Protein AF-A0A2T1D9W3-F1 (afdb_monomer_lite)

Sequence (119 aa):
MELSVLTLQAVNIALYTIDKVSGGALEKAGADVLDFLSKRFQGKLQIEKSESKLLEAAILSEAERDRKFQEDLERLVTHYQHIQSTSHVSQSTESGVNLNVDKNSGTVVGQQIEQKFFR

Structure (mmCIF, N/CA/C/O backbone):
data_AF-A0A2T1D9W3-F1
#
_entry.id   AF-A0A2T1D9W3-F1
#
loop_
_atom_site.group_PDB
_atom_site.id
_atom_site.type_symbol
_atom_site.label_atom_id
_atom_site.label_alt_id
_atom_site.label_comp_id
_atom_site.label_asym_id
_atom_site.label_entity_id
_atom_site.label_seq_id
_atom_site.pdbx_PDB_ins_code
_atom_site.Cartn_x
_atom_site.Cartn_y
_atom_site.Cartn_z
_atom_site.occupancy
_atom_site.B_iso_or_equiv
_atom_site.auth_seq_id
_atom_site.auth_comp_id
_atom_site.auth_asym_id
_atom_site.auth_atom_id
_atom_site.pdbx_PDB_model_num
ATOM 1 N N . MET A 1 1 ? 1.589 14.816 1.186 1.00 81.81 1 MET A N 1
ATOM 2 C CA . MET A 1 1 ? 0.485 14.553 0.238 1.00 81.81 1 MET A CA 1
ATOM 3 C C . MET A 1 1 ? -0.825 14.585 1.017 1.00 81.81 1 MET A C 1
ATOM 5 O O . MET A 1 1 ? -0.820 14.193 2.176 1.00 81.81 1 MET A O 1
ATOM 9 N N . GLU A 1 2 ? -1.922 15.085 0.441 1.00 93.56 2 GLU A N 1
ATOM 10 C CA . GLU A 1 2 ? -3.241 15.026 1.102 1.00 93.56 2 GLU A CA 1
ATOM 11 C C . GLU A 1 2 ? -3.661 13.564 1.322 1.00 93.56 2 GLU A C 1
ATOM 13 O O . GLU A 1 2 ? -3.460 12.731 0.437 1.00 93.56 2 GLU A O 1
ATOM 18 N N . LEU A 1 3 ? -4.253 13.245 2.479 1.00 90.12 3 LEU A N 1
ATOM 19 C CA . LEU A 1 3 ? -4.515 11.858 2.893 1.00 90.12 3 LEU A CA 1
ATOM 20 C C . LEU A 1 3 ? -5.450 11.117 1.922 1.00 90.12 3 LEU A C 1
ATOM 22 O O . LEU A 1 3 ? -5.172 9.988 1.533 1.00 90.12 3 LEU A O 1
ATOM 26 N N . SER A 1 4 ? -6.517 11.782 1.480 1.00 91.50 4 SER A N 1
ATOM 27 C CA . SER A 1 4 ? -7.474 11.259 0.496 1.00 91.50 4 SER A CA 1
ATOM 28 C C . SER A 1 4 ? -6.844 11.035 -0.881 1.00 91.50 4 SER A C 1
ATOM 30 O O . SER A 1 4 ? -7.162 10.080 -1.586 1.00 91.50 4 SER A O 1
ATOM 32 N N . VAL A 1 5 ? -5.906 11.900 -1.269 1.00 94.06 5 VAL A N 1
ATOM 33 C CA . VAL A 1 5 ? -5.156 11.752 -2.521 1.00 94.06 5 VAL A CA 1
ATOM 34 C C . VAL A 1 5 ? -4.202 10.565 -2.422 1.00 94.06 5 VAL A C 1
ATOM 36 O O . VAL A 1 5 ? -4.130 9.762 -3.351 1.00 94.06 5 VAL A O 1
ATOM 39 N N . LEU A 1 6 ? -3.517 10.421 -1.286 1.00 94.38 6 LEU A N 1
ATOM 40 C CA . LEU A 1 6 ? -2.622 9.301 -1.015 1.00 94.38 6 LEU A CA 1
ATOM 41 C C . LEU A 1 6 ? -3.364 7.960 -1.070 1.00 94.38 6 LEU A C 1
ATOM 43 O O . LEU A 1 6 ? -2.896 7.024 -1.720 1.00 94.38 6 LEU A O 1
ATOM 47 N N . THR A 1 7 ? -4.531 7.869 -0.430 1.00 93.75 7 THR A N 1
ATOM 48 C CA . THR A 1 7 ? -5.324 6.632 -0.379 1.00 93.75 7 THR A CA 1
ATOM 49 C C . THR 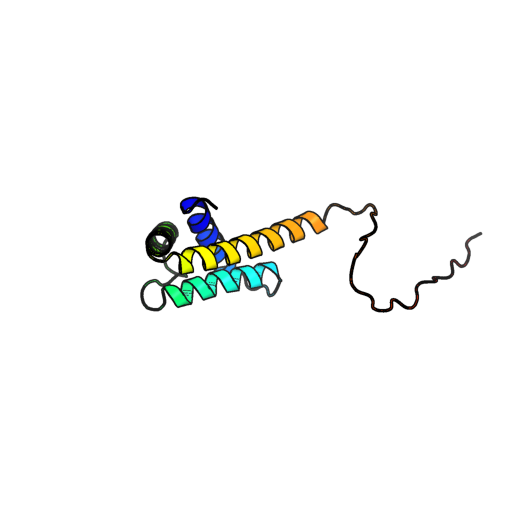A 1 7 ? -5.847 6.248 -1.755 1.00 93.75 7 THR A C 1
ATOM 51 O O . THR A 1 7 ? -5.696 5.098 -2.164 1.00 93.75 7 THR A O 1
ATOM 54 N N . LEU A 1 8 ? -6.382 7.213 -2.508 1.00 94.50 8 LEU A N 1
ATOM 55 C CA . LEU A 1 8 ? -6.857 6.983 -3.871 1.00 94.50 8 LEU A CA 1
ATOM 56 C C . LEU A 1 8 ? -5.725 6.498 -4.790 1.00 94.50 8 LEU A C 1
ATOM 58 O O . LEU A 1 8 ? -5.902 5.561 -5.571 1.00 94.50 8 LEU A O 1
ATOM 62 N N . GLN A 1 9 ? -4.543 7.107 -4.688 1.00 95.06 9 GLN A N 1
ATOM 63 C CA . GLN A 1 9 ? -3.383 6.703 -5.482 1.00 95.06 9 GLN A CA 1
ATOM 64 C C . GLN A 1 9 ? -2.887 5.307 -5.108 1.00 95.06 9 GLN A C 1
ATOM 66 O O . GLN A 1 9 ? -2.634 4.503 -6.002 1.00 95.06 9 GLN A O 1
ATOM 71 N N . ALA A 1 10 ? -2.807 4.993 -3.814 1.00 94.31 10 ALA A N 1
ATOM 72 C CA . ALA A 1 10 ? -2.425 3.666 -3.344 1.00 94.31 10 ALA A CA 1
ATOM 73 C C . ALA A 1 10 ? -3.363 2.572 -3.883 1.00 94.31 10 ALA A C 1
ATOM 75 O O . ALA A 1 10 ? -2.885 1.545 -4.367 1.00 94.31 10 ALA A O 1
ATOM 76 N N . VAL A 1 11 ? -4.682 2.811 -3.871 1.00 94.25 11 VAL A N 1
ATOM 77 C CA . VAL A 1 11 ? -5.674 1.886 -4.449 1.00 94.25 11 VAL A CA 1
ATOM 78 C C . VAL A 1 11 ? -5.452 1.707 -5.947 1.00 94.25 11 VAL A C 1
ATOM 80 O O . VAL A 1 11 ? -5.375 0.575 -6.419 1.00 94.25 11 VAL A O 1
ATOM 83 N N . ASN A 1 12 ? -5.302 2.801 -6.696 1.00 93.31 12 ASN A N 1
ATOM 84 C CA . ASN A 1 12 ? -5.096 2.731 -8.143 1.00 93.31 12 ASN A CA 1
ATOM 85 C C . ASN A 1 12 ? -3.817 1.968 -8.510 1.00 93.31 12 ASN A C 1
ATOM 87 O O . ASN A 1 12 ? -3.834 1.166 -9.442 1.00 93.31 12 ASN A O 1
ATOM 91 N N . ILE A 1 13 ? -2.727 2.177 -7.766 1.00 93.38 13 ILE A N 1
ATOM 92 C CA . ILE A 1 13 ? -1.460 1.464 -7.969 1.00 93.38 13 ILE A CA 1
ATOM 93 C C . ILE A 1 13 ? -1.622 -0.027 -7.659 1.00 93.38 13 ILE A C 1
ATOM 95 O O . ILE A 1 13 ? -1.189 -0.867 -8.450 1.00 93.38 13 ILE A O 1
ATOM 99 N N . ALA A 1 14 ? -2.260 -0.365 -6.535 1.00 91.75 14 ALA A N 1
ATOM 100 C CA . ALA A 1 14 ? -2.478 -1.751 -6.135 1.00 91.75 14 ALA A CA 1
ATOM 101 C C . ALA A 1 14 ? -3.325 -2.511 -7.168 1.00 91.75 14 ALA A C 1
ATOM 103 O O . ALA A 1 14 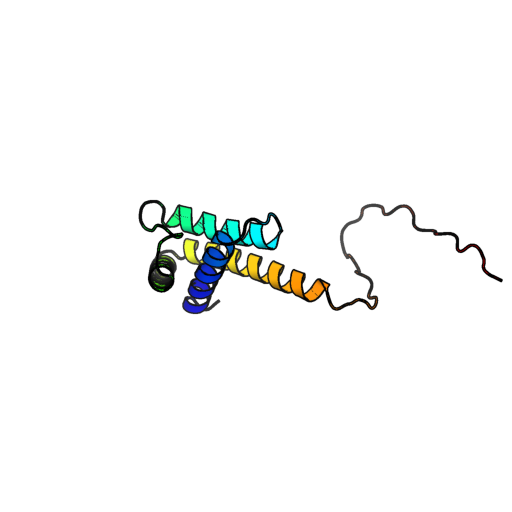? -2.925 -3.587 -7.606 1.00 91.75 14 ALA A O 1
ATOM 104 N N . LEU A 1 15 ? -4.438 -1.921 -7.618 1.00 89.81 15 LEU A N 1
ATOM 105 C CA . LEU A 1 15 ? -5.307 -2.514 -8.639 1.00 89.81 15 LEU A CA 1
ATOM 106 C C . LEU A 1 15 ? -4.597 -2.637 -9.992 1.00 89.81 15 LEU A C 1
ATOM 108 O O . LEU A 1 15 ? -4.605 -3.709 -10.583 1.00 89.81 15 LEU A O 1
ATOM 112 N N . TYR A 1 16 ? -3.894 -1.588 -10.436 1.00 88.62 16 TYR A N 1
ATOM 113 C CA . TYR A 1 16 ? -3.075 -1.646 -11.652 1.00 88.62 16 TYR A CA 1
ATOM 114 C C . TYR A 1 16 ? -2.070 -2.803 -11.617 1.00 88.62 16 TYR A C 1
ATOM 116 O O . TYR A 1 16 ? -1.844 -3.462 -12.628 1.00 88.62 16 TYR A O 1
ATOM 124 N N . THR A 1 17 ? -1.454 -3.038 -10.460 1.00 89.25 17 THR A N 1
ATOM 125 C CA . THR A 1 17 ? -0.424 -4.067 -10.297 1.00 89.25 17 THR A CA 1
ATOM 126 C C . THR A 1 17 ? -1.011 -5.474 -10.350 1.00 89.25 17 THR A C 1
ATOM 128 O O . THR A 1 17 ? -0.391 -6.350 -10.945 1.00 89.25 17 THR A O 1
ATOM 131 N N . ILE A 1 18 ? -2.206 -5.691 -9.789 1.00 86.12 18 ILE A N 1
ATOM 132 C CA . ILE A 1 18 ? -2.901 -6.990 -9.837 1.00 86.12 18 ILE A CA 1
ATOM 133 C C . ILE A 1 18 ? -3.132 -7.436 -11.290 1.00 86.12 18 ILE A C 1
ATOM 135 O O . ILE A 1 18 ? -2.934 -8.603 -11.621 1.00 86.12 18 ILE A O 1
ATOM 139 N N . ASP A 1 19 ? -3.483 -6.501 -12.176 1.00 79.50 19 ASP A N 1
ATOM 140 C CA . ASP A 1 19 ? -3.734 -6.772 -13.597 1.00 79.50 19 ASP A CA 1
ATOM 141 C C . ASP A 1 19 ? -2.454 -6.905 -14.455 1.00 79.50 19 ASP A C 1
ATOM 143 O O . ASP A 1 19 ? -2.529 -7.178 -15.660 1.00 79.50 19 ASP A O 1
ATOM 147 N N . LYS A 1 20 ? -1.255 -6.704 -13.886 1.00 78.44 20 LYS A N 1
ATOM 148 C CA . LYS A 1 20 ? 0.011 -6.664 -14.638 1.00 78.44 20 LYS A CA 1
ATOM 149 C C . LYS A 1 20 ? 0.910 -7.859 -14.331 1.00 78.44 20 LYS A C 1
ATOM 151 O O . LYS A 1 20 ? 1.245 -8.148 -13.194 1.00 78.44 20 LYS A O 1
ATOM 156 N N . VAL A 1 21 ? 1.393 -8.503 -15.396 1.00 61.84 21 VAL A N 1
ATOM 157 C CA . VAL A 1 21 ? 2.276 -9.692 -15.345 1.00 61.84 21 VAL A CA 1
ATOM 158 C C . VAL A 1 21 ? 3.747 -9.338 -15.656 1.00 61.84 21 VAL A C 1
ATOM 160 O O . VAL A 1 21 ? 4.578 -10.204 -15.908 1.00 61.84 21 VAL A O 1
ATOM 163 N N . SER A 1 22 ? 4.085 -8.048 -15.700 1.00 63.59 22 SER A N 1
ATOM 164 C CA . SER A 1 22 ? 5.385 -7.541 -16.167 1.00 63.59 22 SER A CA 1
ATOM 165 C C . SER A 1 22 ? 6.364 -7.308 -15.009 1.00 63.59 22 SER A C 1
ATOM 167 O O . SER A 1 22 ? 5.965 -6.885 -13.931 1.00 63.59 22 SER A O 1
ATOM 169 N N . GLY A 1 23 ? 7.655 -7.577 -15.234 1.00 71.38 23 GLY A N 1
ATOM 170 C CA . GLY A 1 23 ? 8.741 -7.426 -14.251 1.00 71.38 23 GLY A CA 1
ATOM 171 C C . GLY A 1 23 ? 9.525 -6.111 -14.351 1.00 71.38 23 GLY A C 1
ATOM 172 O O . GLY A 1 23 ? 10.687 -6.067 -13.943 1.00 71.38 23 GLY A O 1
ATOM 173 N N . GLY A 1 24 ? 8.946 -5.069 -14.952 1.00 85.00 24 GLY A N 1
ATOM 174 C CA . GLY A 1 24 ? 9.583 -3.759 -15.082 1.00 85.00 24 GLY A CA 1
ATOM 175 C C . GLY A 1 24 ? 9.711 -3.009 -13.750 1.00 85.00 24 GLY A C 1
ATOM 176 O O . GLY A 1 24 ? 9.148 -3.388 -12.722 1.00 85.00 24 GLY A O 1
ATOM 177 N N . ALA A 1 25 ? 10.488 -1.922 -13.751 1.00 86.62 25 ALA A N 1
ATOM 178 C CA . ALA A 1 25 ? 10.733 -1.128 -12.543 1.00 86.62 25 ALA A CA 1
ATOM 179 C C . ALA A 1 25 ? 9.445 -0.504 -11.974 1.00 86.62 25 ALA A C 1
ATOM 181 O O . ALA A 1 25 ? 9.292 -0.419 -10.756 1.00 86.62 25 ALA A O 1
ATOM 182 N N . LEU A 1 26 ? 8.514 -0.103 -12.847 1.00 87.88 26 LEU A N 1
ATOM 183 C CA . LEU A 1 26 ? 7.226 0.460 -12.448 1.00 87.88 26 LEU A CA 1
ATOM 184 C C . LEU A 1 26 ? 6.332 -0.605 -11.805 1.00 87.88 26 LEU A C 1
ATOM 186 O O . LEU A 1 26 ? 5.726 -0.361 -10.765 1.00 87.88 26 LEU A O 1
ATOM 190 N N . GLU A 1 27 ? 6.277 -1.796 -12.396 1.00 90.31 27 GLU A N 1
ATOM 191 C CA . GLU A 1 27 ? 5.512 -2.921 -11.868 1.00 90.31 27 GLU A CA 1
ATOM 192 C C . GLU A 1 27 ? 6.080 -3.416 -10.543 1.00 90.31 27 GLU A C 1
ATOM 194 O O . GLU A 1 27 ? 5.315 -3.716 -9.634 1.00 90.31 27 GLU A O 1
ATOM 199 N N . LYS A 1 28 ? 7.407 -3.415 -10.384 1.00 90.75 28 LYS A N 1
ATOM 200 C CA . LYS A 1 28 ? 8.041 -3.730 -9.102 1.00 90.75 28 LYS A CA 1
ATOM 201 C C . LYS A 1 28 ? 7.657 -2.723 -8.015 1.00 90.75 28 LYS A C 1
ATOM 203 O O . LYS A 1 28 ? 7.262 -3.134 -6.931 1.00 90.75 28 LYS A O 1
ATOM 208 N N . ALA A 1 29 ? 7.711 -1.425 -8.312 1.00 92.12 29 ALA A N 1
ATOM 209 C CA . ALA A 1 29 ? 7.276 -0.402 -7.361 1.00 92.12 29 ALA A CA 1
ATOM 210 C C . ALA A 1 29 ? 5.776 -0.523 -7.031 1.00 92.12 29 ALA A C 1
ATOM 212 O O . ALA A 1 29 ? 5.364 -0.280 -5.898 1.00 92.12 29 ALA A O 1
ATOM 213 N N . GLY A 1 30 ? 4.958 -0.930 -8.005 1.00 92.88 30 GLY A N 1
ATOM 214 C CA . GLY A 1 30 ? 3.545 -1.229 -7.785 1.00 92.88 30 GLY A CA 1
ATOM 215 C C . GLY A 1 30 ? 3.338 -2.457 -6.895 1.00 92.88 30 GLY A C 1
ATOM 216 O O . GLY A 1 30 ? 2.512 -2.429 -5.982 1.00 92.88 30 GLY A O 1
ATOM 217 N N . ALA A 1 31 ? 4.144 -3.503 -7.094 1.00 93.19 31 ALA A N 1
ATOM 218 C CA . ALA A 1 31 ? 4.148 -4.709 -6.272 1.00 93.19 31 ALA A CA 1
ATOM 219 C C . ALA A 1 31 ? 4.562 -4.417 -4.829 1.00 93.19 31 ALA A C 1
ATOM 221 O O . ALA A 1 31 ? 3.965 -4.980 -3.918 1.00 93.19 31 ALA A O 1
ATOM 222 N N . ASP A 1 32 ? 5.501 -3.496 -4.608 1.00 94.75 32 ASP A N 1
ATOM 223 C CA . ASP A 1 32 ? 5.881 -3.064 -3.260 1.00 94.75 32 ASP A CA 1
ATOM 224 C C . ASP A 1 32 ? 4.702 -2.381 -2.533 1.00 94.75 32 ASP A C 1
ATOM 226 O O . ASP A 1 32 ? 4.460 -2.655 -1.355 1.00 94.75 32 ASP A O 1
ATOM 230 N N . VAL A 1 33 ? 3.916 -1.546 -3.231 1.00 95.19 33 VAL A N 1
ATOM 231 C CA . VAL A 1 33 ? 2.678 -0.953 -2.680 1.00 95.19 33 VAL A CA 1
ATOM 232 C C . VAL A 1 33 ? 1.641 -2.040 -2.377 1.00 95.19 33 VAL A C 1
ATOM 234 O O . VAL A 1 33 ? 1.067 -2.063 -1.286 1.00 95.19 33 VAL A O 1
ATOM 237 N N . LEU A 1 34 ? 1.409 -2.958 -3.319 1.00 94.25 34 LEU A N 1
ATOM 238 C CA . LEU A 1 34 ? 0.441 -4.045 -3.161 1.00 94.25 34 LEU A CA 1
ATOM 239 C C . LEU A 1 34 ? 0.809 -4.988 -2.006 1.00 94.25 34 LEU A C 1
ATOM 241 O O . LEU A 1 34 ? -0.061 -5.347 -1.211 1.00 94.25 34 LEU A O 1
ATOM 245 N N . ASP A 1 35 ? 2.078 -5.375 -1.887 1.00 94.25 35 ASP A N 1
ATOM 246 C CA . ASP A 1 35 ? 2.587 -6.239 -0.818 1.00 94.25 35 ASP A CA 1
ATOM 247 C C . ASP A 1 35 ? 2.481 -5.554 0.549 1.00 94.25 35 ASP A C 1
ATOM 249 O O . ASP A 1 35 ? 1.988 -6.158 1.506 1.00 94.25 35 ASP A O 1
ATOM 253 N N . PHE A 1 36 ? 2.852 -4.273 0.635 1.00 95.69 36 PHE A N 1
ATOM 254 C CA . PHE A 1 36 ? 2.718 -3.486 1.860 1.00 95.69 36 PHE A CA 1
ATOM 255 C C . PHE A 1 36 ? 1.268 -3.452 2.362 1.00 95.69 36 PHE A C 1
ATOM 257 O O . PHE A 1 36 ? 0.998 -3.747 3.532 1.00 95.69 36 PHE A O 1
ATOM 264 N N . LEU A 1 37 ? 0.319 -3.158 1.467 1.00 94.94 37 LEU A N 1
ATOM 265 C CA . LEU A 1 37 ? -1.103 -3.142 1.802 1.00 94.94 37 LEU A CA 1
ATOM 266 C C . LEU A 1 37 ? -1.615 -4.550 2.142 1.00 94.94 37 LEU A C 1
ATOM 268 O O . LEU A 1 37 ? -2.316 -4.727 3.140 1.00 94.94 37 LEU A O 1
ATOM 272 N N . SER A 1 38 ? -1.225 -5.568 1.373 1.00 93.12 38 SER A N 1
ATOM 273 C CA . SER A 1 38 ? -1.649 -6.957 1.599 1.00 93.12 38 SER A CA 1
ATOM 274 C C . SER A 1 38 ? -1.181 -7.484 2.953 1.00 93.12 38 SER A C 1
ATOM 276 O O . SER A 1 38 ? -1.946 -8.153 3.646 1.00 93.12 38 SER A O 1
ATOM 278 N N . LYS A 1 39 ? 0.039 -7.131 3.377 1.00 94.25 39 LYS A N 1
ATOM 279 C CA . LYS A 1 39 ? 0.565 -7.442 4.713 1.00 94.25 39 LYS A CA 1
ATOM 280 C C . LYS A 1 39 ? -0.174 -6.682 5.806 1.00 94.25 39 LYS A C 1
ATOM 282 O O . LYS A 1 39 ? -0.537 -7.280 6.819 1.00 94.25 39 LYS A O 1
ATOM 287 N N . ARG A 1 40 ? -0.437 -5.383 5.616 1.00 93.56 40 ARG A N 1
ATOM 288 C CA . ARG A 1 40 ? -1.154 -4.579 6.621 1.00 93.56 40 ARG A CA 1
ATOM 289 C C . ARG A 1 40 ? -2.568 -5.100 6.871 1.00 93.56 40 ARG A C 1
ATOM 291 O O . ARG A 1 40 ? -3.008 -5.166 8.022 1.00 93.56 40 ARG A O 1
ATOM 298 N N . PHE A 1 41 ? -3.2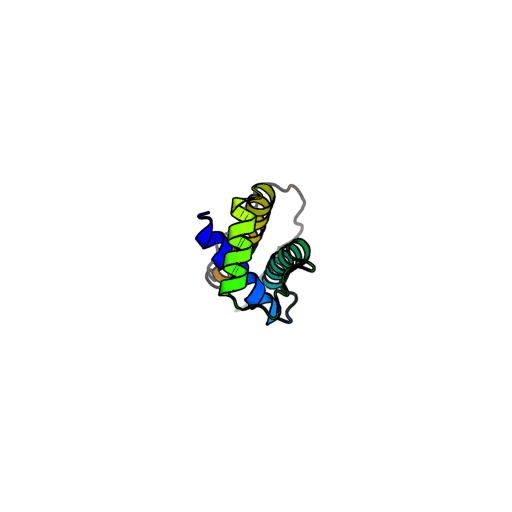63 -5.475 5.802 1.00 92.56 41 PHE A N 1
ATOM 299 C CA . PHE A 1 41 ? -4.649 -5.936 5.844 1.00 92.56 41 PHE A CA 1
ATOM 300 C C . PHE A 1 41 ? -4.793 -7.459 5.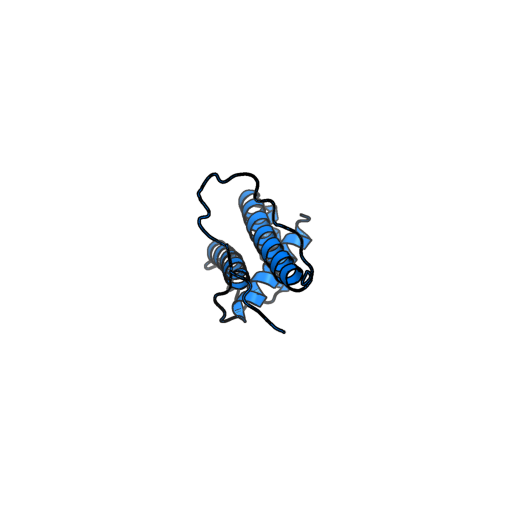792 1.00 92.56 41 PHE A C 1
ATOM 302 O O . PHE A 1 41 ? -5.903 -7.965 5.602 1.00 92.56 41 PHE A O 1
ATOM 309 N N . GLN A 1 42 ? -3.708 -8.205 6.013 1.00 90.56 42 GLN A N 1
ATOM 310 C CA . GLN A 1 42 ? -3.728 -9.662 5.999 1.00 90.56 42 GLN A CA 1
ATOM 311 C C . GLN A 1 42 ? -4.783 -10.197 6.978 1.00 90.56 42 GL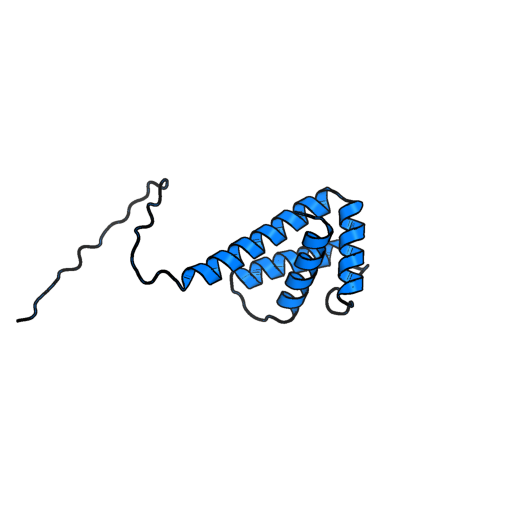N A C 1
ATOM 313 O O . GLN A 1 42 ? -4.806 -9.845 8.157 1.00 90.56 42 GLN A O 1
ATOM 318 N N . GLY A 1 43 ? -5.694 -11.032 6.471 1.00 85.00 43 GLY A N 1
ATOM 319 C CA . GLY A 1 43 ? -6.800 -11.595 7.254 1.00 85.00 43 GLY A CA 1
ATOM 320 C C . GLY A 1 43 ? -7.939 -10.618 7.581 1.00 85.00 43 GLY A C 1
ATOM 321 O O . GLY A 1 43 ? -8.930 -11.042 8.169 1.00 85.00 43 GLY A O 1
ATOM 322 N N . LYS A 1 44 ? -7.833 -9.342 7.188 1.00 84.25 44 LYS A N 1
ATOM 323 C CA . LYS A 1 44 ? -8.872 -8.312 7.369 1.00 84.25 44 LYS A CA 1
ATOM 324 C C . LYS A 1 44 ? -9.563 -7.945 6.058 1.00 84.25 44 LYS A C 1
ATOM 326 O O . LYS A 1 44 ? -10.774 -7.753 6.046 1.00 84.25 44 LYS A O 1
ATOM 331 N N . LEU A 1 45 ? -8.802 -7.844 4.966 1.00 85.62 45 LEU A N 1
ATOM 332 C CA . LEU A 1 45 ? -9.305 -7.420 3.661 1.00 85.62 45 LEU A CA 1
ATOM 333 C C . LEU A 1 45 ? -8.578 -8.170 2.538 1.00 85.62 45 LEU A C 1
ATOM 335 O O . LEU A 1 45 ? -7.352 -8.245 2.529 1.00 85.62 45 LEU A O 1
ATOM 339 N N . GLN A 1 46 ? -9.328 -8.723 1.583 1.00 84.12 46 GLN A N 1
ATOM 340 C CA . GLN A 1 46 ? -8.754 -9.326 0.374 1.00 84.12 46 GLN A CA 1
ATOM 341 C C . GLN A 1 46 ? -8.643 -8.252 -0.704 1.00 84.12 46 GLN A C 1
ATOM 343 O O . GLN A 1 46 ? -9.643 -7.930 -1.342 1.00 84.12 46 GLN A O 1
ATOM 348 N N . ILE A 1 47 ? -7.447 -7.698 -0.900 1.00 83.06 47 ILE A N 1
ATOM 349 C CA . ILE A 1 47 ? -7.234 -6.558 -1.807 1.00 83.06 47 ILE A CA 1
ATOM 350 C C . ILE A 1 47 ? -7.673 -6.869 -3.242 1.00 83.06 47 ILE A C 1
ATOM 352 O O . ILE A 1 47 ? -8.362 -6.066 -3.854 1.00 83.06 47 ILE A O 1
ATOM 356 N N . GLU A 1 48 ? -7.401 -8.075 -3.733 1.00 78.19 48 GLU A N 1
ATOM 357 C CA . GLU A 1 48 ? -7.738 -8.492 -5.103 1.00 78.19 48 GLU A CA 1
ATOM 358 C C . GLU A 1 48 ? -9.242 -8.641 -5.375 1.00 78.19 48 GLU A C 1
ATOM 360 O O . GLU A 1 48 ? -9.663 -8.674 -6.526 1.00 78.19 48 GLU A O 1
ATOM 365 N N . LYS A 1 49 ? -10.067 -8.767 -4.328 1.00 80.00 49 LYS A N 1
ATOM 366 C CA . LYS A 1 49 ? -11.517 -9.015 -4.453 1.00 80.00 49 LYS A CA 1
ATOM 367 C C . LYS A 1 49 ? -12.375 -7.911 -3.853 1.00 80.00 49 LYS A C 1
ATOM 369 O O . LYS A 1 49 ? -13.600 -8.008 -3.882 1.00 80.00 49 LYS A O 1
ATOM 374 N N . SER A 1 50 ? -11.747 -6.911 -3.248 1.00 83.06 50 SER A N 1
ATOM 375 C CA . SER A 1 50 ? -12.459 -5.831 -2.579 1.00 83.06 50 SER A CA 1
ATOM 376 C C . SER A 1 50 ? -12.823 -4.743 -3.576 1.00 83.06 50 SER A C 1
ATOM 378 O O . SER A 1 50 ? -12.042 -4.401 -4.460 1.00 83.06 50 SER A O 1
ATOM 380 N N . GLU A 1 51 ? -14.007 -4.159 -3.408 1.00 87.69 51 GLU A N 1
ATOM 381 C CA . GLU A 1 51 ? -14.394 -2.977 -4.170 1.00 87.69 51 GLU A CA 1
ATOM 382 C C . GLU A 1 51 ? -13.435 -1.820 -3.866 1.00 87.69 51 GLU A C 1
ATOM 384 O O . GLU A 1 51 ? -13.084 -1.576 -2.707 1.00 87.69 51 GLU A O 1
ATOM 389 N N . SER A 1 52 ? -13.049 -1.060 -4.894 1.00 87.94 52 SER A N 1
ATOM 390 C CA . SER A 1 52 ? -12.057 0.020 -4.783 1.00 87.94 52 SER A CA 1
ATOM 391 C C . SER A 1 52 ? -12.409 1.042 -3.695 1.00 87.94 52 SER A C 1
ATOM 393 O O . SER A 1 52 ? -11.531 1.504 -2.976 1.00 87.94 52 SER A O 1
ATOM 395 N N . LYS A 1 53 ? -13.704 1.336 -3.509 1.00 89.19 53 LYS A N 1
ATOM 396 C CA . LYS A 1 53 ? -14.192 2.257 -2.468 1.00 89.19 53 LYS A CA 1
ATOM 397 C C . LYS A 1 53 ? -14.016 1.713 -1.048 1.00 89.19 53 LYS A C 1
ATOM 399 O O . LYS A 1 53 ? -13.736 2.478 -0.131 1.00 89.19 53 LYS A O 1
ATOM 404 N N . LEU A 1 54 ? -14.185 0.403 -0.857 1.00 90.56 54 LEU A N 1
ATOM 405 C CA . LEU A 1 54 ? -13.973 -0.239 0.444 1.00 90.56 54 LEU A CA 1
ATOM 406 C C . LEU A 1 54 ? -12.484 -0.281 0.789 1.00 90.56 54 LEU A C 1
ATOM 408 O O . LEU A 1 54 ? -12.115 -0.035 1.935 1.00 90.56 54 LEU A O 1
ATOM 412 N N . LEU A 1 55 ? -11.636 -0.534 -0.210 1.00 91.50 55 LEU A N 1
ATOM 413 C CA . LEU A 1 55 ? -10.184 -0.437 -0.075 1.00 91.50 55 LEU A CA 1
ATOM 414 C C . LEU A 1 55 ? -9.742 0.973 0.305 1.00 91.50 55 LEU A C 1
ATOM 416 O O . LEU A 1 55 ? -8.996 1.134 1.266 1.00 91.50 55 LEU A O 1
ATOM 420 N N . GLU A 1 56 ? -10.235 1.986 -0.405 1.00 93.50 56 GLU A N 1
ATOM 421 C CA . GLU A 1 56 ? -9.908 3.383 -0.125 1.00 93.50 56 GLU A CA 1
ATOM 422 C C . GLU A 1 56 ? -10.288 3.763 1.309 1.00 93.50 56 GLU A C 1
ATOM 424 O O . GLU A 1 56 ? -9.452 4.286 2.043 1.00 93.50 56 GLU A O 1
ATOM 429 N N . ALA A 1 57 ? -11.503 3.419 1.747 1.00 93.25 57 ALA A N 1
ATOM 430 C CA . ALA A 1 57 ? -11.965 3.693 3.106 1.00 93.25 57 ALA A CA 1
ATOM 431 C C . ALA A 1 57 ? -11.145 2.952 4.179 1.00 93.25 57 ALA A C 1
ATOM 433 O O . ALA A 1 57 ? -10.844 3.523 5.228 1.00 93.25 57 ALA A O 1
ATOM 434 N N . ALA A 1 58 ? -10.763 1.695 3.928 1.00 93.88 58 ALA A N 1
ATOM 435 C CA . ALA A 1 58 ? -9.941 0.918 4.854 1.00 93.88 58 ALA A CA 1
ATOM 436 C C . ALA A 1 58 ? -8.527 1.503 4.994 1.00 93.88 58 ALA A C 1
ATOM 438 O O . ALA A 1 58 ? -8.024 1.639 6.110 1.00 93.88 58 ALA A O 1
ATOM 439 N N . ILE A 1 59 ? -7.908 1.888 3.875 1.00 94.81 59 ILE A N 1
ATOM 440 C CA . ILE A 1 59 ? -6.582 2.518 3.854 1.00 94.81 59 ILE A CA 1
ATOM 441 C C . ILE A 1 59 ? -6.641 3.892 4.520 1.00 94.81 59 ILE A C 1
ATOM 443 O O . ILE A 1 59 ? -5.764 4.204 5.321 1.00 94.81 59 ILE A O 1
ATOM 447 N N . LEU A 1 60 ? -7.683 4.680 4.243 1.00 96.06 60 LEU A N 1
ATOM 448 C CA . LEU A 1 60 ? -7.888 5.995 4.848 1.00 96.06 60 LEU A CA 1
ATOM 449 C C . LEU A 1 60 ? -7.990 5.876 6.367 1.00 96.06 60 LEU A C 1
ATOM 451 O O . LEU A 1 60 ? -7.218 6.506 7.083 1.00 96.06 60 LEU A O 1
ATOM 455 N N . SER A 1 61 ? -8.870 4.998 6.853 1.00 95.31 61 SER A N 1
ATOM 456 C CA . SER A 1 61 ? -9.076 4.813 8.289 1.00 95.31 61 SER A CA 1
ATOM 457 C C . SER A 1 61 ? -7.818 4.315 9.008 1.00 95.31 61 SER A C 1
ATOM 459 O O . SER A 1 61 ? -7.561 4.703 10.147 1.00 95.31 61 SER A O 1
ATOM 461 N N . GLU A 1 62 ? -7.018 3.466 8.359 1.00 94.94 62 GLU A N 1
ATOM 462 C CA . GLU A 1 62 ? -5.742 3.005 8.908 1.00 94.94 62 GLU A CA 1
ATOM 463 C C . GLU A 1 62 ? -4.693 4.129 8.918 1.00 94.94 62 GLU A C 1
ATOM 465 O O . GLU A 1 62 ? -4.007 4.307 9.921 1.00 94.94 62 GLU A O 1
ATOM 470 N N . ALA A 1 63 ? -4.612 4.938 7.859 1.00 95.31 63 ALA A N 1
ATOM 471 C CA . ALA A 1 63 ? -3.693 6.073 7.769 1.00 95.31 63 ALA A CA 1
ATOM 472 C C . ALA A 1 63 ? -4.021 7.199 8.761 1.00 95.31 63 ALA A C 1
ATOM 474 O O . ALA A 1 63 ? -3.108 7.828 9.287 1.00 95.31 63 ALA A O 1
ATOM 475 N N . GLU A 1 64 ? -5.299 7.414 9.084 1.00 95.75 64 GLU A N 1
ATOM 476 C CA . GLU A 1 64 ? -5.707 8.348 10.144 1.00 95.75 64 GLU A CA 1
ATOM 477 C C . GLU A 1 64 ? -5.280 7.877 11.544 1.00 95.75 64 GLU A C 1
ATOM 479 O O . GLU A 1 64 ? -5.051 8.693 12.439 1.00 95.75 64 GLU A O 1
ATOM 484 N N . ARG A 1 65 ? -5.199 6.558 11.757 1.00 95.50 65 ARG A N 1
ATOM 485 C CA . ARG A 1 65 ? -4.922 5.951 13.069 1.00 95.50 65 ARG A CA 1
ATOM 486 C C . ARG A 1 65 ? -3.447 5.648 13.294 1.00 95.50 65 ARG A C 1
ATOM 488 O O . ARG A 1 65 ? -2.983 5.706 14.432 1.00 95.50 65 ARG A O 1
ATOM 495 N N . ASP A 1 66 ? -2.727 5.303 12.236 1.00 96.50 66 ASP A N 1
ATOM 496 C CA . ASP A 1 66 ? -1.335 4.875 12.278 1.00 96.50 66 ASP A CA 1
ATOM 497 C C . ASP A 1 66 ? -0.489 5.774 11.373 1.00 96.50 66 ASP A C 1
ATOM 499 O O . ASP A 1 66 ? -0.363 5.577 10.162 1.00 96.50 66 ASP A O 1
ATOM 503 N N . ARG A 1 67 ? 0.137 6.775 11.999 1.00 95.44 67 ARG A N 1
ATOM 504 C CA . ARG A 1 67 ? 1.005 7.732 11.310 1.00 95.44 67 ARG A CA 1
ATOM 505 C C . ARG A 1 67 ? 2.179 7.055 10.602 1.00 95.44 67 ARG A C 1
ATOM 507 O O . ARG A 1 67 ? 2.572 7.501 9.530 1.00 95.44 67 ARG A O 1
ATOM 514 N N . LYS A 1 68 ? 2.728 5.977 11.170 1.00 96.44 68 LYS A N 1
ATOM 515 C CA . LYS A 1 68 ? 3.843 5.267 10.540 1.00 96.44 68 LYS A CA 1
ATOM 516 C C . LYS A 1 68 ? 3.379 4.572 9.265 1.00 96.44 68 LYS A C 1
ATOM 518 O O . LYS A 1 68 ? 4.058 4.657 8.247 1.00 96.44 68 LYS A O 1
ATOM 523 N N . PHE A 1 69 ? 2.202 3.947 9.304 1.00 96.75 69 PHE A N 1
ATOM 524 C CA . PHE A 1 69 ? 1.579 3.394 8.103 1.00 96.75 69 PHE A CA 1
ATOM 525 C C . PHE A 1 69 ? 1.374 4.469 7.026 1.00 96.75 69 PHE A C 1
ATOM 527 O O . PHE A 1 69 ? 1.714 4.225 5.871 1.00 96.75 69 PHE A O 1
ATOM 534 N N . GLN A 1 70 ? 0.884 5.658 7.395 1.00 97.12 70 GLN A N 1
ATOM 535 C CA . GLN A 1 70 ? 0.736 6.779 6.461 1.00 97.12 70 GLN A CA 1
ATOM 536 C C . GLN A 1 70 ? 2.078 7.192 5.831 1.00 97.12 70 GLN A C 1
ATOM 538 O O . GLN A 1 70 ? 2.158 7.341 4.613 1.00 97.12 70 GLN A O 1
ATOM 543 N N . GLU A 1 71 ? 3.121 7.388 6.642 1.00 97.25 71 GLU A N 1
ATOM 544 C CA . GLU A 1 71 ? 4.446 7.831 6.182 1.00 97.25 71 GLU A CA 1
ATOM 545 C C . GLU A 1 71 ? 5.108 6.789 5.261 1.00 97.25 71 GLU A C 1
ATOM 547 O O . GLU A 1 71 ? 5.640 7.136 4.202 1.00 97.25 71 GLU A O 1
ATOM 552 N N . ASP A 1 72 ? 5.024 5.504 5.618 1.00 97.81 72 ASP A N 1
ATOM 553 C CA . ASP A 1 72 ? 5.536 4.407 4.791 1.00 97.81 72 ASP A CA 1
ATOM 554 C C . ASP A 1 72 ? 4.746 4.285 3.472 1.00 97.81 72 ASP A C 1
ATOM 556 O O . ASP A 1 72 ? 5.345 4.115 2.404 1.00 97.81 72 ASP A O 1
ATOM 560 N N . LEU A 1 73 ? 3.418 4.454 3.513 1.00 97.56 73 LEU A N 1
ATOM 561 C CA . LEU A 1 73 ? 2.574 4.445 2.317 1.00 97.56 73 LEU A CA 1
ATOM 562 C C . LEU A 1 73 ? 2.895 5.618 1.381 1.00 97.56 73 LEU A C 1
ATOM 564 O O . LEU A 1 73 ? 3.045 5.416 0.176 1.00 97.56 73 LEU A O 1
ATOM 568 N N . GLU A 1 74 ? 3.044 6.832 1.921 1.00 97.69 74 GLU A N 1
ATOM 569 C CA . GLU A 1 74 ? 3.407 8.024 1.143 1.00 97.69 74 GLU A CA 1
ATOM 570 C C . GLU A 1 74 ? 4.747 7.844 0.432 1.00 97.69 74 GLU A C 1
ATOM 572 O O . GLU A 1 74 ? 4.876 8.179 -0.751 1.00 97.69 74 GLU A O 1
ATOM 577 N N . ARG A 1 75 ? 5.732 7.258 1.119 1.00 97.62 75 ARG A N 1
ATOM 578 C CA . ARG A 1 75 ? 7.040 6.968 0.531 1.00 97.62 75 ARG A CA 1
ATOM 579 C C . ARG A 1 75 ? 6.932 6.015 -0.660 1.00 97.62 75 ARG A C 1
ATOM 581 O O . ARG A 1 75 ? 7.560 6.269 -1.690 1.00 97.62 75 ARG A O 1
ATOM 588 N N . LEU A 1 76 ? 6.152 4.941 -0.534 1.00 97.31 76 LEU A N 1
ATOM 589 C CA . LEU A 1 76 ? 5.969 3.955 -1.605 1.00 97.31 76 LEU A CA 1
ATOM 590 C C . LEU A 1 76 ? 5.226 4.553 -2.808 1.00 97.31 76 LEU A C 1
ATOM 592 O O . LEU A 1 76 ? 5.683 4.413 -3.944 1.00 97.31 76 LEU A O 1
ATOM 596 N N . VAL A 1 77 ? 4.137 5.287 -2.565 1.00 96.50 77 VAL A N 1
ATOM 597 C CA . VAL A 1 77 ? 3.365 5.961 -3.625 1.00 96.50 77 VAL A CA 1
ATOM 598 C C . VAL A 1 77 ? 4.221 6.999 -4.354 1.00 96.50 77 VAL A C 1
ATOM 600 O O . VAL A 1 77 ? 4.252 7.023 -5.585 1.00 96.50 77 VAL A O 1
ATOM 603 N N . THR A 1 78 ? 4.989 7.804 -3.618 1.00 96.06 78 THR A N 1
ATOM 604 C CA . THR A 1 78 ? 5.895 8.801 -4.210 1.00 96.06 78 THR A CA 1
ATOM 605 C C . THR A 1 78 ? 6.982 8.136 -5.057 1.00 96.06 78 THR A C 1
ATOM 607 O O . THR A 1 78 ? 7.312 8.620 -6.143 1.00 96.06 78 THR A O 1
ATOM 610 N N . HIS A 1 79 ? 7.527 7.004 -4.602 1.00 94.69 79 HIS A N 1
ATOM 611 C CA . HIS A 1 79 ? 8.521 6.250 -5.364 1.00 94.69 79 HIS A CA 1
ATOM 612 C C . HIS A 1 79 ? 7.950 5.717 -6.685 1.00 94.69 79 HIS A C 1
ATOM 614 O O . HIS A 1 79 ? 8.567 5.905 -7.737 1.00 94.69 79 HIS A O 1
ATOM 620 N N . TYR A 1 80 ? 6.748 5.132 -6.647 1.00 93.88 80 TYR A N 1
ATOM 621 C CA . TYR A 1 80 ? 6.041 4.687 -7.847 1.00 93.88 80 TYR A CA 1
ATOM 622 C C . TYR A 1 80 ? 5.842 5.838 -8.842 1.00 93.88 80 TYR A C 1
ATOM 624 O O . TYR A 1 80 ? 6.196 5.720 -10.015 1.00 93.88 80 TYR A O 1
ATOM 632 N N . GLN A 1 81 ? 5.343 6.984 -8.372 1.00 92.75 81 GLN A N 1
ATOM 633 C CA . GLN A 1 81 ? 5.099 8.161 -9.214 1.00 92.75 81 GLN A CA 1
ATOM 634 C C . GLN A 1 81 ? 6.369 8.727 -9.837 1.00 92.75 81 GLN A C 1
ATOM 636 O O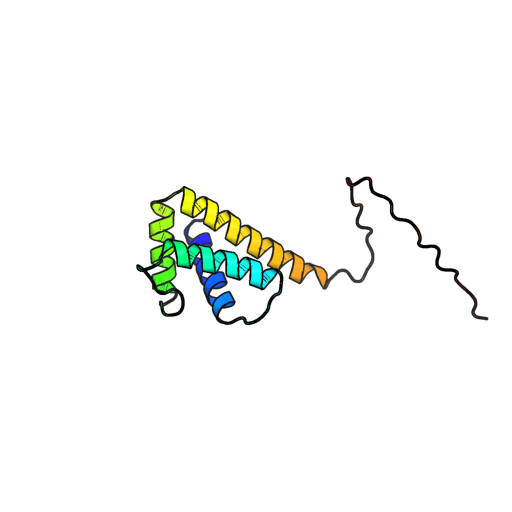 . GLN A 1 81 ? 6.352 9.181 -10.985 1.00 92.75 81 GLN A O 1
ATOM 641 N N . HIS A 1 82 ? 7.478 8.695 -9.102 1.00 92.00 82 HIS A N 1
ATOM 642 C CA . HIS A 1 82 ? 8.768 9.114 -9.624 1.00 92.00 82 HIS A CA 1
ATOM 643 C C . HIS A 1 82 ? 9.222 8.210 -10.781 1.00 92.00 82 HIS A C 1
ATOM 645 O O . HIS A 1 82 ? 9.625 8.710 -11.835 1.00 92.00 82 HIS A O 1
ATOM 651 N N . ILE A 1 83 ? 9.091 6.886 -10.633 1.00 89.81 83 ILE A N 1
ATOM 652 C CA . ILE A 1 83 ? 9.404 5.926 -11.704 1.00 89.81 83 ILE A CA 1
ATOM 653 C C . ILE A 1 83 ? 8.456 6.114 -12.892 1.00 89.81 83 ILE A C 1
ATOM 655 O O . ILE A 1 83 ? 8.904 6.145 -14.037 1.00 89.81 83 ILE A O 1
ATOM 659 N N . GLN A 1 84 ? 7.160 6.296 -12.639 1.00 87.38 84 GLN A N 1
ATOM 660 C CA . GLN A 1 84 ? 6.166 6.534 -13.686 1.00 87.38 84 GLN A CA 1
ATOM 661 C C . GLN A 1 84 ? 6.505 7.791 -14.497 1.00 87.38 84 GLN A C 1
ATOM 663 O O . GLN A 1 84 ? 6.530 7.760 -15.726 1.00 87.38 84 GLN A O 1
ATOM 668 N N . SER A 1 85 ? 6.841 8.884 -13.811 1.00 84.94 85 SER A N 1
ATOM 669 C CA . SER A 1 85 ? 7.171 10.162 -14.445 1.00 84.94 85 SER A CA 1
ATOM 670 C C . SER A 1 85 ? 8.466 10.078 -15.256 1.00 84.94 85 SER A C 1
ATOM 672 O O . SER A 1 85 ? 8.516 10.541 -16.391 1.00 84.94 85 SER A O 1
ATOM 674 N N . THR A 1 86 ? 9.509 9.436 -14.725 1.00 79.00 86 THR A N 1
ATOM 675 C CA . THR A 1 86 ? 10.800 9.270 -15.425 1.00 79.00 86 THR A CA 1
ATOM 676 C C . THR A 1 86 ? 10.722 8.297 -16.606 1.00 79.00 86 THR A C 1
ATOM 678 O O . THR A 1 86 ? 11.388 8.509 -17.623 1.00 79.00 86 THR A O 1
ATOM 681 N N . SER A 1 87 ? 9.852 7.287 -16.522 1.00 63.84 87 SER A N 1
ATOM 682 C CA . SER A 1 87 ? 9.570 6.359 -17.626 1.00 63.84 87 SER A CA 1
ATOM 683 C C . SER A 1 87 ? 8.835 7.047 -18.782 1.00 63.84 87 SER A C 1
ATOM 685 O O . SER A 1 87 ? 9.105 6.747 -19.940 1.00 63.84 87 SER A O 1
ATOM 687 N N . HIS A 1 88 ? 7.958 8.016 -18.491 1.00 53.56 88 HIS A N 1
ATOM 688 C CA . HIS A 1 88 ? 7.280 8.824 -19.513 1.00 53.56 88 HIS A CA 1
ATOM 689 C C . HIS A 1 88 ? 8.158 9.960 -20.077 1.00 53.56 88 HIS A C 1
ATOM 691 O O . HIS A 1 88 ? 7.994 10.339 -21.235 1.00 53.56 88 HIS A O 1
ATOM 697 N N . VAL A 1 89 ? 9.113 10.487 -19.301 1.00 49.22 89 VAL A N 1
ATOM 698 C CA . VAL A 1 89 ? 10.043 11.547 -19.745 1.00 49.22 89 VAL A CA 1
ATOM 699 C C . VAL A 1 89 ? 11.187 11.000 -20.613 1.00 49.22 89 VAL A C 1
ATOM 701 O O . VAL A 1 89 ? 11.716 11.721 -21.457 1.00 49.22 89 VAL A O 1
ATOM 704 N N . SER A 1 90 ? 11.520 9.710 -20.506 1.00 40.91 90 SER A N 1
ATOM 705 C CA . SER A 1 90 ? 12.604 9.098 -21.298 1.00 40.91 90 SER A CA 1
ATOM 706 C C . SER A 1 90 ? 12.278 8.874 -22.785 1.00 40.91 90 SER A C 1
ATOM 708 O O . SER A 1 90 ? 13.135 8.395 -23.520 1.00 40.91 90 SER A O 1
ATOM 710 N N . GLN A 1 91 ? 11.082 9.245 -23.262 1.00 39.59 91 GLN A N 1
ATOM 711 C CA . GLN A 1 91 ? 10.720 9.178 -24.687 1.00 39.59 91 GLN A CA 1
ATOM 712 C C . GLN A 1 91 ? 10.588 10.561 -25.352 1.00 39.59 91 GLN A C 1
ATOM 714 O O . GLN A 1 91 ? 10.033 10.685 -26.442 1.00 39.59 91 GLN A O 1
ATOM 719 N N . SER A 1 92 ? 11.073 11.633 -24.718 1.00 36.22 92 SER A N 1
ATOM 720 C CA . SER A 1 92 ? 11.058 12.977 -25.314 1.00 36.22 92 SER A CA 1
ATOM 721 C C . SER A 1 92 ? 12.309 13.787 -24.986 1.00 36.22 92 SER A C 1
ATOM 723 O O . SER A 1 92 ? 12.210 14.920 -24.542 1.00 36.22 92 SER A O 1
ATOM 725 N N . THR A 1 93 ? 13.486 13.226 -25.266 1.00 41.00 93 THR A N 1
ATOM 726 C CA . THR A 1 93 ? 14.697 13.989 -25.621 1.00 41.00 93 THR A CA 1
ATOM 727 C C . THR A 1 93 ? 15.602 13.146 -26.526 1.00 41.00 93 THR A C 1
ATOM 729 O O . THR A 1 93 ? 16.764 12.885 -26.229 1.00 41.00 93 THR A O 1
ATOM 732 N N . GLU A 1 94 ? 15.097 12.768 -27.705 1.00 44.66 94 GLU A N 1
ATOM 733 C CA . GLU A 1 94 ? 15.974 12.581 -28.869 1.00 44.66 94 GLU A CA 1
ATOM 734 C C . GLU A 1 94 ? 16.409 13.973 -29.367 1.00 44.66 94 GLU A C 1
ATOM 736 O O . GLU A 1 94 ? 15.947 14.477 -30.381 1.00 44.66 94 GLU A O 1
ATOM 741 N N . SER A 1 95 ? 17.212 14.668 -28.562 1.00 46.25 95 SER A N 1
ATOM 742 C CA . SER A 1 95 ? 18.097 15.754 -28.988 1.00 46.25 95 SER A CA 1
ATOM 743 C C . SER A 1 95 ? 18.994 16.099 -27.806 1.00 46.25 95 SER A C 1
ATOM 745 O O . SER A 1 95 ? 18.520 16.397 -26.709 1.00 46.25 95 SER A O 1
ATOM 747 N N . GLY A 1 96 ? 20.295 15.927 -28.018 1.00 45.81 96 GLY A N 1
ATOM 748 C CA . GLY A 1 96 ? 21.280 15.715 -26.972 1.00 45.81 96 GLY A CA 1
ATOM 749 C C . GLY A 1 96 ? 21.368 16.813 -25.920 1.00 45.81 96 GLY A C 1
ATOM 750 O O . GLY A 1 96 ? 21.532 17.985 -26.237 1.00 45.81 96 GLY A O 1
ATOM 751 N N . VAL A 1 97 ? 21.402 16.395 -24.658 1.00 37.12 97 VAL A N 1
ATOM 752 C CA . VAL A 1 97 ? 22.071 17.135 -23.591 1.00 37.12 97 VAL A CA 1
ATOM 753 C C . VAL A 1 97 ? 22.750 16.148 -22.646 1.00 37.12 97 VAL A C 1
ATOM 755 O O . VAL A 1 97 ? 22.178 15.166 -22.184 1.00 37.12 97 VAL A O 1
ATOM 758 N N . ASN A 1 98 ? 24.030 16.419 -22.448 1.00 37.16 98 ASN A N 1
ATOM 759 C CA . ASN A 1 98 ? 25.016 15.688 -21.676 1.00 37.16 98 ASN A CA 1
ATOM 760 C C . ASN A 1 98 ? 24.569 15.530 -20.209 1.00 37.16 98 ASN A C 1
ATOM 762 O O . ASN A 1 98 ? 24.369 16.526 -19.511 1.00 37.16 98 ASN A O 1
ATOM 766 N N . LEU A 1 99 ? 24.414 14.288 -19.738 1.00 42.50 99 LEU A N 1
ATOM 767 C CA . LEU A 1 99 ? 24.256 13.989 -18.316 1.00 42.50 99 LEU A CA 1
ATOM 768 C C . LEU A 1 99 ? 25.592 14.261 -17.620 1.00 42.50 99 LEU A C 1
ATOM 770 O O . LEU A 1 99 ? 26.450 13.384 -17.525 1.00 42.50 99 LEU A O 1
ATOM 774 N N . ASN A 1 100 ? 25.748 15.481 -17.109 1.00 37.16 100 ASN A N 1
ATOM 775 C CA . ASN A 1 100 ? 26.776 15.797 -16.130 1.00 37.16 100 ASN A CA 1
ATOM 776 C C . ASN A 1 100 ? 26.451 15.054 -14.822 1.00 37.16 100 ASN A C 1
ATOM 778 O O . ASN A 1 100 ? 25.791 15.581 -13.925 1.00 37.16 100 ASN A O 1
ATOM 782 N N . VAL A 1 101 ? 26.892 13.797 -14.761 1.00 45.22 101 VAL A N 1
ATOM 783 C CA . VAL A 1 101 ? 27.040 12.989 -13.549 1.00 45.22 101 VAL A CA 1
ATOM 784 C C . VAL A 1 101 ? 28.092 13.672 -12.679 1.00 45.22 101 VAL A C 1
ATOM 786 O O . VAL A 1 101 ? 29.291 13.449 -12.830 1.00 45.22 101 VAL A O 1
ATOM 789 N N . ASP A 1 102 ? 27.650 14.543 -11.776 1.00 42.53 102 ASP A N 1
ATOM 790 C CA . ASP A 1 102 ? 28.501 15.012 -10.689 1.00 42.53 102 ASP A CA 1
ATOM 791 C C . ASP A 1 102 ? 28.422 13.992 -9.544 1.00 42.53 102 ASP A C 1
ATOM 793 O O . ASP A 1 102 ? 27.351 13.736 -8.991 1.00 42.53 102 ASP A O 1
ATOM 797 N N . LYS A 1 103 ? 29.588 13.422 -9.216 1.00 48.50 103 LYS A N 1
ATOM 798 C CA . LYS A 1 103 ? 29.895 12.471 -8.128 1.00 48.50 103 LYS A CA 1
ATOM 799 C C . LYS A 1 103 ? 29.620 10.986 -8.378 1.00 48.50 103 LYS A C 1
ATOM 801 O O . LYS A 1 103 ? 28.844 10.349 -7.674 1.00 48.50 103 LYS A O 1
ATOM 806 N N . ASN A 1 104 ? 30.456 10.391 -9.227 1.00 34.81 104 ASN A N 1
ATOM 807 C CA . ASN A 1 104 ? 31.205 9.197 -8.820 1.00 34.81 104 ASN A CA 1
ATOM 808 C C . ASN A 1 104 ? 32.549 9.147 -9.571 1.00 34.81 104 ASN A C 1
ATOM 810 O O . ASN A 1 104 ? 32.579 8.986 -10.789 1.00 34.81 104 ASN A O 1
ATOM 814 N N . SER A 1 105 ? 33.661 9.318 -8.851 1.00 50.00 105 SER A N 1
ATOM 815 C CA . SER A 1 105 ? 35.007 9.067 -9.374 1.00 50.00 105 SER A CA 1
ATOM 816 C C . SER A 1 105 ? 35.164 7.574 -9.644 1.00 50.00 105 SER A C 1
ATOM 818 O O . SER A 1 105 ? 35.379 6.793 -8.721 1.00 50.00 105 SER A O 1
ATOM 820 N N . GLY A 1 106 ? 35.084 7.176 -10.909 1.00 36.47 106 GLY A N 1
ATOM 821 C CA . GLY A 1 106 ? 35.286 5.787 -11.299 1.00 36.47 106 GLY A CA 1
ATOM 822 C C . GLY A 1 106 ? 35.338 5.620 -12.809 1.00 36.47 106 GLY A C 1
ATOM 823 O O . GLY A 1 106 ? 34.353 5.225 -13.411 1.00 36.47 106 GLY A O 1
ATOM 824 N N . THR A 1 107 ? 36.492 5.955 -13.390 1.00 47.22 107 THR A N 1
ATOM 825 C CA . THR A 1 107 ? 37.059 5.415 -14.639 1.00 47.22 107 THR A CA 1
ATOM 826 C C . THR A 1 107 ? 36.072 5.037 -15.752 1.00 47.22 107 THR A C 1
ATOM 828 O O . THR A 1 107 ? 35.585 3.910 -15.799 1.00 47.22 107 THR A O 1
ATOM 831 N N . VAL A 1 108 ? 35.909 5.916 -16.748 1.00 44.12 108 VAL A N 1
ATOM 832 C CA . VAL A 1 108 ? 35.426 5.507 -18.077 1.00 44.12 108 VAL A CA 1
ATOM 833 C C . VAL A 1 108 ? 36.593 5.558 -19.057 1.00 44.12 108 VAL A C 1
ATOM 835 O O . VAL A 1 108 ? 37.002 6.610 -19.543 1.00 44.12 108 VAL A O 1
ATOM 838 N N . VAL A 1 109 ? 37.152 4.376 -19.297 1.00 42.50 109 VAL A N 1
ATOM 839 C CA . VAL A 1 109 ? 38.035 4.070 -20.419 1.00 42.50 109 VAL A CA 1
ATOM 840 C C . VAL A 1 109 ? 37.198 4.014 -21.700 1.00 42.50 109 VAL A C 1
ATOM 842 O O . VAL A 1 109 ? 36.240 3.254 -21.776 1.00 42.50 109 VAL A O 1
ATOM 845 N N . GLY A 1 110 ? 37.632 4.766 -22.714 1.00 39.06 110 GLY A N 1
ATOM 846 C CA . GLY A 1 110 ? 37.545 4.364 -24.120 1.00 39.06 110 GLY A CA 1
ATOM 847 C C . GLY A 1 110 ? 36.261 4.692 -24.885 1.00 39.06 110 GLY A C 1
ATOM 848 O O . GLY A 1 110 ? 35.412 3.830 -25.060 1.00 39.06 110 GLY A O 1
ATOM 849 N N . GLN A 1 111 ? 36.210 5.874 -25.506 1.00 39.06 111 GLN A N 1
ATOM 850 C CA . GLN A 1 111 ? 35.479 6.081 -26.762 1.00 39.06 111 GLN A CA 1
ATOM 851 C C . GLN A 1 111 ? 36.277 7.032 -27.663 1.00 39.06 111 GLN A C 1
ATOM 853 O O . GLN A 1 111 ? 36.132 8.249 -27.612 1.00 39.06 111 GLN A O 1
ATOM 858 N N . GLN A 1 112 ? 37.138 6.458 -28.501 1.00 38.44 112 GLN A N 1
ATOM 859 C CA . GLN A 1 112 ? 37.636 7.115 -29.704 1.00 38.44 112 GLN A CA 1
ATOM 860 C C . GLN A 1 112 ? 37.216 6.221 -30.869 1.00 38.44 112 GLN A C 1
ATOM 862 O O . GLN A 1 112 ? 37.875 5.239 -31.193 1.00 38.44 112 GLN A O 1
ATOM 867 N N . ILE A 1 113 ? 36.036 6.499 -31.421 1.00 52.59 113 ILE A N 1
ATOM 868 C CA . ILE A 1 113 ? 35.570 5.835 -32.635 1.00 52.59 113 ILE A CA 1
ATOM 869 C C . ILE A 1 113 ? 36.204 6.597 -33.799 1.00 52.59 113 ILE A C 1
ATOM 871 O O . ILE A 1 113 ? 35.870 7.754 -34.053 1.00 52.59 113 ILE A O 1
ATOM 875 N N . GLU A 1 114 ? 37.166 5.947 -34.455 1.00 38.78 114 GLU A N 1
ATOM 876 C CA . GLU A 1 114 ? 37.726 6.329 -35.752 1.00 38.78 114 GLU A CA 1
ATOM 877 C C . GLU A 1 114 ? 36.595 6.632 -36.751 1.00 38.78 114 GLU A C 1
ATOM 879 O O . GLU A 1 114 ? 35.849 5.733 -37.140 1.00 38.78 114 GLU A O 1
ATOM 884 N N . GLN A 1 115 ? 36.489 7.874 -37.230 1.00 42.47 115 GLN A N 1
ATOM 885 C CA . GLN A 1 115 ? 35.738 8.149 -38.455 1.00 42.47 115 GLN A CA 1
ATOM 886 C C . GLN A 1 115 ? 36.638 7.867 -39.661 1.00 42.47 115 GLN A C 1
ATOM 888 O O . GLN A 1 115 ? 37.481 8.676 -40.044 1.00 42.47 115 GLN A O 1
ATOM 893 N N . LYS A 1 116 ? 36.449 6.687 -40.257 1.00 43.16 116 LYS A N 1
ATOM 894 C CA . LYS A 1 116 ? 36.927 6.349 -41.599 1.00 43.16 116 LYS A CA 1
ATOM 895 C C . LYS A 1 116 ? 35.884 6.778 -42.637 1.00 43.16 116 LYS A C 1
ATOM 897 O O . LYS A 1 116 ? 34.761 6.300 -42.591 1.00 43.16 116 LYS A O 1
ATOM 902 N N . PHE A 1 117 ? 36.338 7.637 -43.554 1.00 41.38 117 PHE A N 1
ATOM 903 C CA . PHE A 1 117 ? 35.971 7.800 -44.972 1.00 41.38 117 PHE A CA 1
ATOM 904 C C . PHE A 1 117 ? 34.495 7.787 -45.392 1.00 41.38 117 PHE A C 1
ATOM 906 O O . PHE A 1 117 ? 33.860 6.752 -45.286 1.00 41.38 117 PHE A O 1
ATOM 913 N N . PHE A 1 118 ? 34.063 8.830 -46.119 1.00 44.25 118 PHE A N 1
ATOM 914 C CA . PHE A 1 118 ? 33.509 8.673 -47.477 1.00 44.25 118 PHE A CA 1
ATOM 915 C C . PHE A 1 118 ? 33.708 9.948 -48.330 1.00 44.25 118 PHE A C 1
ATOM 917 O O . PHE A 1 118 ? 33.212 11.009 -47.977 1.00 44.25 118 PHE A O 1
ATOM 924 N N . ARG A 1 119 ? 34.437 9.735 -49.438 1.00 40.19 119 ARG A N 1
ATOM 925 C CA . ARG A 1 119 ? 34.477 10.388 -50.766 1.00 40.19 119 ARG A CA 1
ATOM 926 C C . ARG A 1 119 ? 34.598 11.907 -50.917 1.00 40.19 119 ARG A C 1
ATOM 928 O O . ARG A 1 119 ? 33.606 12.624 -50.693 1.00 40.19 119 ARG A O 1
#

Radius of gyration: 21.02 Å; chains: 1; bounding box: 52×29×64 Å

pLDDT: mean 77.44, std 22.22, range [34.81, 97.81]

Foldseek 3Di:
DPLLVLLLLLLVLLQVLVPDPDPDPLSVLSVVSNVLLCVVCPVNDDSNPDDSVVSSVVLSVCCVVDVVSVVVSVVSSVSSVVCVVVVVPVVPPPDDDDPPPDDDPDDDDDDDDDDDDDD

Organism: NCBI:txid1920490

Secondary structure (DSSP, 8-state):
--HHHHHHHHHHHHHHHHT----SHHHHHHHHHHHHHHHHTTTT--GGGS-HHHHHHHHHHHHHH-HHHHHHHHHHHHHHHHHHHHHHHTTS--S-------S----------------